Protein 1DC7 (pdb70)

Structure (mmCIF, N/CA/C/O backbone):
data_1DC7
#
_entry.id   1DC7
#
_cell.length_a   1.000
_cell.length_b   1.000
_cell.length_c   1.000
_cell.angle_alpha   90.00
_cell.angle_beta   90.00
_cell.angle_gamma   90.00
#
_symmetry.space_group_name_H-M   'P 1'
#
loop_
_atom_site.group_PDB
_atom_site.id
_atom_site.type_symbol
_atom_site.label_atom_id
_atom_site.label_alt_id
_atom_site.label_comp_id
_atom_site.label_asym_id
_atom_site.label_entity_id
_atom_site.label_seq_id
_atom_site.pdbx_PDB_ins_code
_atom_site.Cartn_x
_atom_site.Cartn_y
_atom_site.Cartn_z
_atom_site.occupancy
_atom_site.B_iso_or_equiv
_atom_site.auth_seq_id
_atom_site.auth_comp_id
_atom_site.auth_asym_id
_atom_site.auth_atom_id
_atom_site.pdbx_PDB_model_num
ATOM 1 N N . MET A 1 1 ? -14.017 -4.335 15.831 1.00 0.00 1 MET A N 1
ATOM 2 C CA . MET A 1 1 ? -13.721 -3.484 14.690 1.00 0.00 1 MET A CA 1
ATOM 3 C C . MET A 1 1 ? -12.382 -2.767 14.873 1.00 0.00 1 MET A C 1
ATOM 4 O O . MET A 1 1 ? -11.833 -2.741 15.973 1.00 0.00 1 MET A O 1
ATOM 18 N N . GLN A 1 2 ? -11.895 -2.203 13.778 1.00 0.00 2 GLN A N 1
ATOM 19 C CA . GLN A 1 2 ? -10.631 -1.487 13.804 1.00 0.00 2 GLN A CA 1
ATOM 20 C C . GLN A 1 2 ? -9.492 -2.435 14.186 1.00 0.00 2 GLN A C 1
ATOM 21 O O . GLN A 1 2 ? -9.503 -3.020 15.268 1.00 0.00 2 GLN A O 1
ATOM 35 N N . ARG A 1 3 ? -8.536 -2.557 13.277 1.00 0.00 3 ARG A N 1
ATOM 36 C CA . ARG A 1 3 ? -7.392 -3.424 13.506 1.00 0.00 3 ARG A CA 1
ATOM 37 C C . ARG A 1 3 ? -6.466 -3.413 12.288 1.00 0.00 3 ARG A C 1
ATOM 38 O O . ARG A 1 3 ? -6.163 -4.463 11.724 1.00 0.00 3 ARG A O 1
ATOM 59 N N . GLY A 1 4 ? -6.042 -2.213 11.918 1.00 0.00 4 GLY A N 1
ATOM 60 C CA . GLY A 1 4 ? -5.156 -2.051 10.778 1.00 0.00 4 GLY A CA 1
ATOM 61 C C . GLY A 1 4 ? -5.870 -1.341 9.626 1.00 0.00 4 GLY A C 1
ATOM 62 O O . GLY A 1 4 ? -7.037 -1.615 9.350 1.00 0.00 4 GLY A O 1
ATOM 66 N N . ILE A 1 5 ? -5.139 -0.441 8.984 1.00 0.00 5 ILE A N 1
ATOM 67 C CA . ILE A 1 5 ? -5.687 0.310 7.868 1.00 0.00 5 ILE A CA 1
ATOM 68 C C . ILE A 1 5 ? -4.776 0.145 6.650 1.00 0.00 5 ILE A C 1
ATOM 69 O O . ILE A 1 5 ? -3.559 0.028 6.792 1.00 0.00 5 ILE A O 1
ATOM 85 N N . VAL A 1 6 ? -5.398 0.142 5.481 1.00 0.00 6 VAL A N 1
ATOM 86 C CA . VAL A 1 6 ? -4.658 -0.007 4.239 1.00 0.00 6 VAL A CA 1
ATOM 87 C C . VAL A 1 6 ? -5.360 0.785 3.134 1.00 0.00 6 VAL A C 1
ATOM 88 O O . VAL A 1 6 ? -6.506 0.498 2.793 1.00 0.00 6 VAL A O 1
ATOM 101 N N . TRP A 1 7 ? -4.643 1.766 2.606 1.00 0.00 7 TRP A N 1
ATOM 102 C CA . TRP A 1 7 ? -5.183 2.601 1.547 1.00 0.00 7 TRP A CA 1
ATOM 103 C C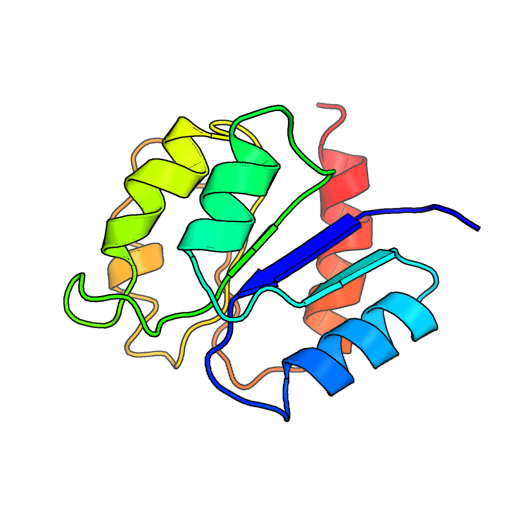 . TRP A 1 7 ? -4.760 1.997 0.206 1.00 0.00 7 TRP A C 1
ATOM 104 O O . TRP A 1 7 ? -3.572 1.948 -0.110 1.00 0.00 7 TRP A O 1
ATOM 125 N N . VAL A 1 8 ? -5.756 1.550 -0.545 1.00 0.00 8 VAL A N 1
ATOM 126 C CA . VAL A 1 8 ? -5.502 0.951 -1.844 1.00 0.00 8 VAL A CA 1
ATOM 127 C C . VAL A 1 8 ? -5.451 2.050 -2.907 1.00 0.00 8 VAL A C 1
ATOM 128 O O . VAL A 1 8 ? -6.242 2.991 -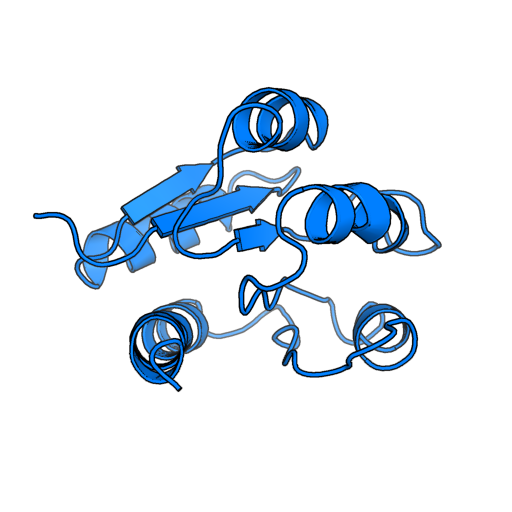2.870 1.00 0.00 8 VAL A O 1
ATOM 141 N N . VAL A 1 9 ? -4.513 1.894 -3.830 1.00 0.00 9 VAL A N 1
ATOM 142 C CA . VAL A 1 9 ? -4.349 2.861 -4.901 1.00 0.00 9 VAL A CA 1
ATOM 143 C C . VAL A 1 9 ? -4.150 2.121 -6.225 1.00 0.00 9 VAL A C 1
ATOM 144 O O . VAL A 1 9 ? -3.030 2.022 -6.724 1.00 0.00 9 VAL A O 1
ATOM 157 N N . ASP A 1 10 ? -5.255 1.619 -6.757 1.00 0.00 10 ASP A N 1
ATOM 158 C CA . ASP A 1 10 ? -5.217 0.891 -8.014 1.00 0.00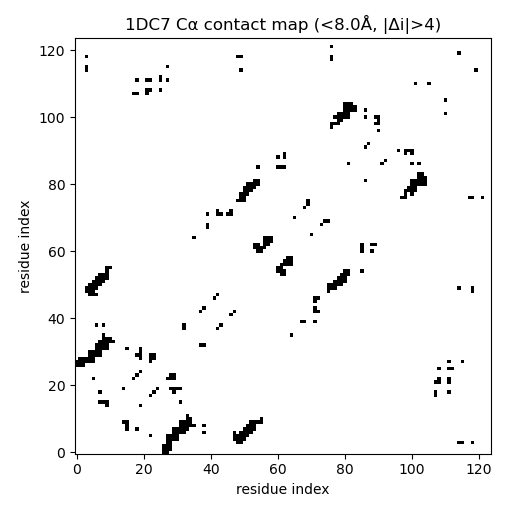 10 ASP A CA 1
ATOM 159 C C . ASP A 1 10 ? -6.213 1.517 -8.992 1.00 0.00 10 ASP A C 1
ATOM 160 O O . ASP A 1 10 ? -7.256 2.023 -8.582 1.00 0.00 10 ASP A O 1
ATOM 169 N N . ASP A 1 11 ? -5.856 1.461 -10.267 1.00 0.00 11 ASP A N 1
ATOM 170 C CA . ASP A 1 11 ? -6.705 2.017 -11.307 1.00 0.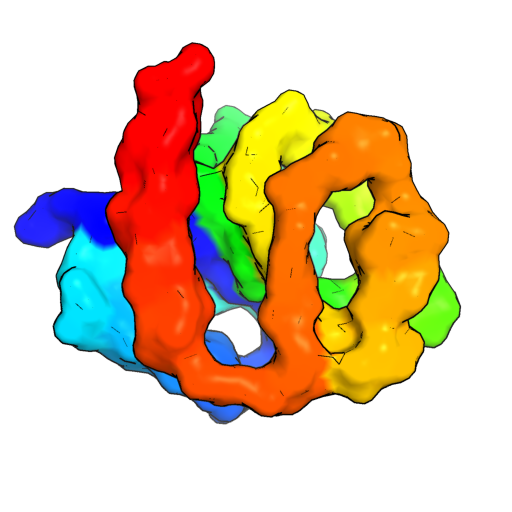00 11 ASP A CA 1
ATOM 171 C C . ASP A 1 11 ? -7.597 0.911 -11.875 1.00 0.00 11 ASP A C 1
ATOM 172 O O . ASP A 1 11 ? -8.066 1.008 -13.008 1.00 0.00 11 ASP A O 1
ATOM 181 N N . ASP A 1 12 ? -7.804 -0.114 -11.062 1.00 0.00 12 ASP A N 1
ATOM 182 C CA . ASP A 1 12 ? -8.632 -1.237 -11.470 1.00 0.00 12 ASP A CA 1
ATOM 183 C C . ASP A 1 12 ? -9.746 -1.444 -10.442 1.00 0.00 12 ASP A C 1
ATOM 184 O O . ASP A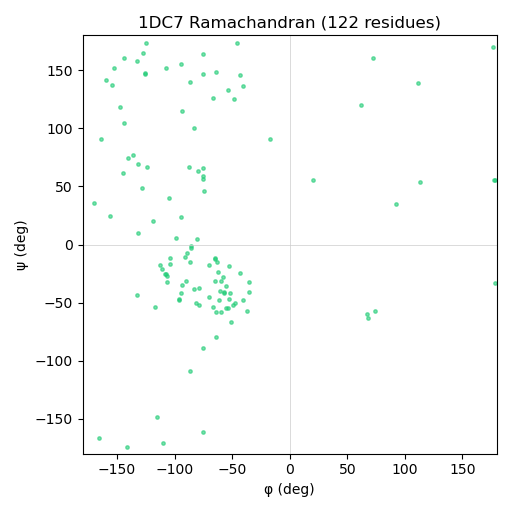 1 12 ? -9.766 -0.786 -9.403 1.00 0.00 12 ASP A O 1
ATOM 193 N N . SER A 1 13 ? -10.646 -2.360 -10.768 1.00 0.00 13 SER A N 1
ATOM 194 C CA . SER A 1 13 ? -11.760 -2.662 -9.886 1.00 0.00 13 SER A CA 1
ATOM 195 C C . SER A 1 13 ? -11.832 -4.168 -9.630 1.00 0.00 13 SER A C 1
ATOM 196 O O . SER A 1 13 ? -12.898 -4.772 -9.751 1.00 0.00 13 SER A O 1
ATOM 204 N N . SER A 1 14 ? -10.685 -4.733 -9.282 1.00 0.00 14 SER A N 1
ATOM 205 C CA . SER A 1 14 ? -10.605 -6.158 -9.009 1.00 0.00 14 SER A CA 1
ATOM 206 C C . SER A 1 14 ? -9.837 -6.398 -7.708 1.00 0.00 14 SER A C 1
ATOM 207 O O . SER A 1 14 ? -10.245 -7.216 -6.884 1.00 0.00 14 SER A O 1
ATOM 215 N N . ILE A 1 15 ? -8.739 -5.671 -7.563 1.00 0.00 15 ILE A N 1
ATOM 216 C CA . ILE A 1 15 ? -7.910 -5.795 -6.376 1.00 0.00 15 ILE A CA 1
ATOM 217 C C . ILE A 1 15 ? -8.497 -4.932 -5.257 1.00 0.00 15 ILE A C 1
ATOM 218 O O . ILE A 1 15 ? -8.482 -5.326 -4.092 1.00 0.00 15 ILE A O 1
ATOM 234 N N . ARG A 1 16 ? -9.000 -3.771 -5.650 1.00 0.00 16 ARG A N 1
ATOM 235 C CA . ARG A 1 16 ? -9.590 -2.849 -4.695 1.00 0.00 16 ARG A CA 1
ATOM 236 C C . ARG A 1 16 ? -10.698 -3.545 -3.901 1.00 0.00 16 ARG A C 1
ATOM 237 O O . ARG A 1 16 ? -10.875 -3.279 -2.713 1.00 0.00 16 ARG A O 1
ATOM 258 N N . TRP A 1 17 ? -11.413 -4.422 -4.589 1.00 0.00 17 TRP A N 1
ATOM 259 C CA . TRP A 1 17 ? -12.499 -5.158 -3.963 1.00 0.00 17 TRP A CA 1
ATOM 260 C C . TRP A 1 17 ? -11.888 -6.304 -3.153 1.00 0.00 17 TRP A C 1
ATOM 261 O O . TRP A 1 17 ? -12.192 -6.465 -1.972 1.00 0.00 17 TRP A O 1
ATOM 282 N N . VAL A 1 18 ? -11.039 -7.070 -3.821 1.00 0.00 18 VAL A N 1
ATOM 283 C CA . VAL A 1 18 ? -10.383 -8.196 -3.179 1.00 0.00 18 VAL A CA 1
ATOM 284 C C . VAL A 1 18 ? -9.691 -7.717 -1.901 1.00 0.00 18 VAL A C 1
ATOM 285 O O . VAL A 1 18 ? -9.932 -8.255 -0.822 1.00 0.00 18 VAL A O 1
ATOM 298 N N . LEU A 1 19 ? -8.845 -6.711 -2.066 1.00 0.00 19 LEU A N 1
ATOM 299 C CA . LEU A 1 19 ? -8.117 -6.153 -0.939 1.00 0.00 19 LEU A CA 1
ATOM 300 C C . LEU A 1 19 ? -9.110 -5.725 0.143 1.00 0.00 19 LEU A C 1
ATOM 301 O O . LEU A 1 19 ? -8.999 -6.146 1.293 1.00 0.00 19 LEU A O 1
ATOM 317 N N . GLU A 1 20 ? -10.058 -4.894 -0.264 1.00 0.00 20 GLU A N 1
ATOM 318 C CA . GLU A 1 20 ? -11.070 -4.405 0.657 1.00 0.00 20 GLU A CA 1
ATOM 319 C C . GLU A 1 20 ? -11.822 -5.577 1.290 1.00 0.00 20 GLU A C 1
ATOM 320 O O . GLU A 1 20 ? -12.114 -5.559 2.485 1.00 0.00 20 GLU A O 1
ATOM 332 N N . ARG A 1 21 ? -12.115 -6.568 0.461 1.00 0.00 21 ARG A N 1
ATOM 333 C CA . ARG A 1 21 ? -12.828 -7.746 0.926 1.00 0.00 21 ARG A CA 1
ATOM 334 C C . ARG A 1 21 ? -11.964 -8.535 1.912 1.00 0.00 21 ARG A C 1
ATOM 335 O O . ARG A 1 21 ? -12.397 -8.828 3.025 1.00 0.00 21 ARG A O 1
ATOM 356 N N . ALA A 1 22 ? -10.758 -8.855 1.468 1.00 0.00 22 ALA A N 1
ATOM 357 C CA . ALA A 1 22 ? -9.829 -9.604 2.298 1.00 0.00 22 ALA A CA 1
ATOM 358 C C . ALA A 1 22 ? -9.509 -8.794 3.556 1.00 0.00 22 ALA A C 1
ATOM 359 O O . ALA A 1 22 ? -9.552 -9.321 4.666 1.00 0.00 22 ALA A O 1
ATOM 366 N N . LEU A 1 23 ? -9.194 -7.525 3.340 1.00 0.00 23 LEU A N 1
ATOM 367 C CA . LEU A 1 23 ? -8.866 -6.637 4.442 1.00 0.00 23 LEU A CA 1
ATOM 368 C C . LEU A 1 23 ? -10.062 -6.548 5.392 1.00 0.00 23 LEU A C 1
ATOM 369 O O . LEU A 1 23 ? -9.892 -6.527 6.610 1.00 0.00 23 LEU A O 1
ATOM 385 N N . ALA A 1 24 ? -11.246 -6.498 4.799 1.00 0.00 24 ALA A N 1
ATOM 386 C CA . ALA A 1 24 ? -12.470 -6.412 5.578 1.00 0.00 24 ALA A CA 1
ATOM 387 C C . ALA A 1 24 ? -12.921 -7.821 5.968 1.00 0.00 24 ALA A C 1
ATOM 388 O O . ALA A 1 24 ? -13.929 -7.986 6.654 1.00 0.00 24 ALA A O 1
ATOM 395 N N . GLY A 1 25 ? -12.153 -8.801 5.514 1.00 0.00 25 GLY A N 1
ATOM 396 C CA . GLY A 1 25 ? -12.462 -10.190 5.807 1.00 0.00 25 GLY A CA 1
ATOM 397 C C . GLY A 1 25 ? -11.480 -10.766 6.830 1.00 0.00 25 GLY A C 1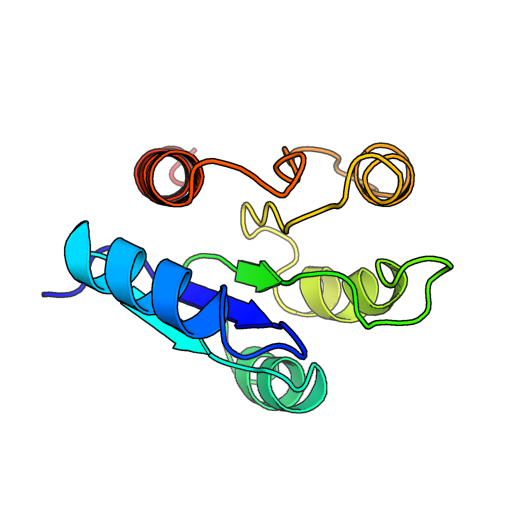
ATOM 398 O O . GLY A 1 25 ? -11.808 -11.710 7.547 1.00 0.00 25 GLY A O 1
ATOM 402 N N . ALA A 1 26 ? -10.296 -10.173 6.864 1.00 0.00 26 ALA A N 1
ATOM 403 C CA . ALA A 1 26 ? -9.264 -10.615 7.787 1.00 0.00 26 ALA A CA 1
ATOM 404 C C . ALA A 1 26 ? -9.410 -9.859 9.109 1.00 0.00 26 ALA A C 1
ATOM 405 O O . ALA A 1 26 ? -8.728 -10.170 10.084 1.00 0.00 26 ALA A O 1
ATOM 412 N N . GLY A 1 27 ? -10.303 -8.880 9.098 1.00 0.00 27 GLY A N 1
ATOM 413 C CA . GLY A 1 27 ? -10.548 -8.078 10.285 1.00 0.00 27 GLY A CA 1
ATOM 414 C C . GLY A 1 27 ? -9.662 -6.830 10.294 1.00 0.00 27 GLY A C 1
ATOM 415 O O . GLY A 1 27 ? -9.214 -6.391 11.352 1.00 0.00 27 GLY A O 1
ATOM 419 N N . LEU A 1 28 ? -9.436 -6.295 9.104 1.00 0.00 28 LEU A N 1
ATOM 420 C CA . LEU A 1 28 ? -8.612 -5.106 8.962 1.00 0.00 28 LEU A CA 1
ATOM 421 C C . LEU A 1 28 ? -9.378 -4.053 8.158 1.00 0.00 28 LEU A C 1
ATOM 422 O O . LEU A 1 28 ? -10.376 -4.366 7.510 1.00 0.00 28 LEU A O 1
ATOM 438 N N . THR A 1 29 ? -8.881 -2.827 8.225 1.00 0.00 29 THR A N 1
ATOM 439 C CA . THR A 1 29 ? -9.505 -1.726 7.512 1.00 0.00 29 THR A CA 1
ATOM 440 C C . THR A 1 29 ? -8.837 -1.526 6.150 1.00 0.00 29 THR A C 1
ATOM 441 O O . THR A 1 29 ? -7.677 -1.891 5.964 1.00 0.00 29 THR A O 1
ATOM 452 N N . CYS A 1 30 ? -9.597 -0.946 5.233 1.00 0.00 30 CYS A N 1
ATOM 453 C CA . CYS A 1 30 ? -9.093 -0.693 3.894 1.00 0.00 30 CYS A CA 1
ATOM 454 C C . CYS A 1 30 ? -9.835 0.518 3.322 1.00 0.00 30 CYS A C 1
ATOM 455 O O . CYS A 1 30 ? -10.981 0.777 3.687 1.00 0.00 30 CYS A O 1
ATOM 463 N N . THR A 1 31 ? -9.151 1.226 2.436 1.00 0.00 31 THR A N 1
ATOM 464 C CA . THR A 1 31 ? -9.730 2.403 1.811 1.00 0.00 31 THR A CA 1
ATOM 465 C C . THR A 1 31 ? -9.275 2.512 0.354 1.00 0.00 31 THR A C 1
ATOM 466 O O . THR A 1 31 ? -8.133 2.880 0.083 1.00 0.00 31 THR A O 1
ATOM 477 N N . THR A 1 32 ? -10.191 2.184 -0.545 1.00 0.00 32 THR A N 1
ATOM 478 C CA . THR A 1 32 ? -9.898 2.240 -1.967 1.00 0.00 32 THR A CA 1
ATOM 479 C C . THR A 1 32 ? -9.676 3.688 -2.409 1.00 0.00 32 THR A C 1
ATOM 480 O O . THR A 1 32 ? -10.519 4.551 -2.167 1.00 0.00 32 THR A O 1
ATOM 491 N N . PHE A 1 33 ? -8.537 3.910 -3.048 1.00 0.00 33 PHE A N 1
ATOM 492 C CA . PHE A 1 33 ? -8.194 5.239 -3.526 1.00 0.00 33 PHE A CA 1
ATOM 493 C C . PHE A 1 33 ? -7.515 5.171 -4.896 1.00 0.00 33 PHE A C 1
ATOM 494 O O . PHE A 1 33 ? -6.304 5.360 -5.003 1.00 0.00 33 PHE A O 1
ATOM 511 N N . GLU A 1 34 ? -8.325 4.899 -5.909 1.00 0.00 34 GLU A N 1
ATOM 512 C CA . GLU A 1 34 ? -7.817 4.804 -7.267 1.00 0.00 34 GLU A CA 1
ATOM 513 C C . GLU A 1 34 ? -7.512 6.198 -7.819 1.00 0.00 34 GLU A C 1
ATOM 514 O O . GLU A 1 34 ? -7.879 6.516 -8.949 1.00 0.00 34 GLU A O 1
ATOM 526 N N . ASN A 1 35 ? -6.842 6.991 -6.996 1.00 0.00 35 ASN A N 1
ATOM 527 C CA . ASN A 1 35 ? -6.482 8.343 -7.388 1.00 0.00 35 ASN A CA 1
ATOM 528 C C . ASN A 1 35 ? -5.401 8.873 -6.443 1.00 0.00 35 ASN A C 1
ATOM 529 O O . ASN A 1 35 ? -5.710 9.467 -5.412 1.00 0.00 35 ASN A O 1
ATOM 540 N N . GLY A 1 36 ? -4.156 8.638 -6.830 1.00 0.00 36 GLY A N 1
ATOM 541 C CA . GLY A 1 36 ? -3.027 9.084 -6.031 1.00 0.00 36 GLY A CA 1
ATOM 542 C C . GLY A 1 36 ? -3.325 10.427 -5.363 1.00 0.00 36 GLY A C 1
ATOM 543 O O . GLY A 1 36 ? -2.843 10.699 -4.264 1.00 0.00 36 GLY A O 1
ATOM 547 N N . ASN A 1 37 ? -4.118 11.233 -6.054 1.00 0.00 37 ASN A N 1
ATOM 548 C CA . ASN A 1 37 ? -4.486 12.542 -5.542 1.00 0.00 37 ASN A CA 1
ATOM 549 C C . ASN A 1 37 ? -5.219 12.375 -4.209 1.00 0.00 37 ASN A C 1
ATOM 550 O O . ASN A 1 37 ? -4.789 12.911 -3.189 1.00 0.00 37 ASN A O 1
ATOM 561 N N . GLU A 1 38 ? -6.312 11.629 -4.260 1.00 0.00 38 GLU A N 1
ATOM 562 C CA . GLU A 1 38 ? -7.109 11.385 -3.070 1.00 0.00 38 GLU A CA 1
ATOM 563 C C . GLU A 1 38 ? -6.214 10.923 -1.918 1.00 0.00 38 GLU A C 1
ATOM 564 O O . GLU A 1 38 ? -6.258 11.489 -0.827 1.00 0.00 38 GLU A O 1
ATOM 576 N N . VAL A 1 39 ? -5.422 9.898 -2.201 1.00 0.00 39 VAL A N 1
ATOM 577 C CA . VAL A 1 39 ? -4.518 9.353 -1.202 1.00 0.00 39 VAL A CA 1
ATOM 578 C C . VAL A 1 39 ? -3.465 10.404 -0.847 1.00 0.00 39 VAL A C 1
ATOM 579 O O . VAL A 1 39 ? -2.724 10.243 0.122 1.00 0.00 39 VAL A O 1
ATOM 592 N N . LEU A 1 40 ? -3.431 11.457 -1.650 1.00 0.00 40 LEU A N 1
ATOM 593 C CA . LEU A 1 40 ? -2.480 12.534 -1.432 1.00 0.00 40 LEU A CA 1
ATOM 594 C C . LEU A 1 40 ? -3.144 13.634 -0.600 1.00 0.00 40 LEU A C 1
ATOM 595 O O . LEU A 1 40 ? -2.524 14.194 0.303 1.00 0.00 40 LEU A O 1
ATOM 611 N N . ALA A 1 41 ? -4.396 13.911 -0.935 1.00 0.00 41 ALA A N 1
ATOM 612 C CA . ALA A 1 41 ? -5.150 14.933 -0.231 1.00 0.00 41 ALA A CA 1
ATOM 613 C C . ALA A 1 41 ? -5.791 14.321 1.016 1.00 0.00 41 ALA A C 1
ATOM 614 O O . ALA A 1 41 ? -6.440 15.020 1.792 1.00 0.00 41 ALA A O 1
ATOM 621 N N . ALA A 1 42 ? -5.585 13.021 1.170 1.00 0.00 42 ALA A N 1
ATOM 622 C CA . ALA A 1 42 ? -6.134 12.306 2.310 1.00 0.00 42 ALA A CA 1
ATOM 623 C C . ALA A 1 42 ? -5.007 11.975 3.290 1.00 0.00 42 ALA A C 1
ATOM 624 O O . ALA A 1 42 ? -5.223 11.941 4.501 1.00 0.00 42 ALA A O 1
ATOM 631 N N . LEU A 1 43 ? -3.829 11.741 2.731 1.00 0.00 43 LEU A N 1
ATOM 632 C CA . LEU A 1 43 ? -2.668 11.414 3.541 1.00 0.00 43 LEU A CA 1
ATOM 633 C C . LEU A 1 43 ? -1.816 12.670 3.733 1.00 0.00 43 LEU A C 1
ATOM 634 O O . LEU A 1 43 ? -0.724 12.604 4.296 1.00 0.00 43 LEU A O 1
ATOM 650 N N . ALA A 1 44 ? -2.347 13.785 3.254 1.00 0.00 44 ALA A N 1
ATOM 651 C CA . ALA A 1 44 ? -1.648 15.055 3.366 1.00 0.00 44 ALA A CA 1
ATOM 652 C C . ALA A 1 44 ? -2.064 15.748 4.665 1.00 0.00 44 ALA A C 1
ATOM 653 O O . ALA A 1 44 ? -1.460 16.743 5.063 1.00 0.00 44 ALA A O 1
ATOM 660 N N . SER A 1 45 ? -3.092 15.194 5.291 1.00 0.00 45 SER A N 1
ATOM 661 C CA . SER A 1 45 ? -3.596 15.746 6.537 1.00 0.00 45 SER A CA 1
ATOM 662 C C . SER A 1 45 ? -3.329 14.772 7.687 1.00 0.00 45 SER A C 1
ATOM 663 O O . SER A 1 45 ? -3.369 15.159 8.854 1.00 0.00 45 SER A O 1
ATOM 671 N N . LYS A 1 46 ? -3.064 13.528 7.317 1.00 0.00 46 LYS A N 1
ATOM 672 C CA . LYS A 1 46 ? -2.791 12.496 8.302 1.00 0.00 46 LYS A CA 1
ATOM 673 C C . LYS A 1 46 ? -2.173 11.283 7.606 1.00 0.00 46 LYS A C 1
ATOM 674 O O . LYS A 1 46 ? -1.748 11.372 6.455 1.00 0.00 46 LYS A O 1
ATOM 693 N N . THR A 1 47 ? -2.141 10.176 8.333 1.00 0.00 47 THR A N 1
ATOM 694 C CA . THR A 1 47 ? -1.581 8.945 7.799 1.00 0.00 47 THR A CA 1
ATOM 695 C C . THR A 1 47 ? -2.197 7.732 8.499 1.00 0.00 47 THR A C 1
ATOM 696 O O . THR A 1 47 ? -2.356 7.729 9.719 1.00 0.00 47 THR A O 1
ATOM 707 N N . PRO A 1 48 ? -2.534 6.704 7.675 1.00 0.00 48 PRO A N 1
ATOM 708 C CA . PRO A 1 48 ? -3.129 5.487 8.202 1.00 0.00 48 PRO A CA 1
ATOM 709 C C . PRO A 1 48 ? -2.079 4.624 8.906 1.00 0.00 48 PRO A C 1
ATOM 710 O O . PRO A 1 48 ? -1.011 5.114 9.270 1.00 0.00 48 PRO A O 1
ATOM 721 N N . ASP A 1 49 ? -2.420 3.355 9.076 1.00 0.00 49 ASP A N 1
ATOM 722 C CA . ASP A 1 49 ? -1.521 2.420 9.730 1.00 0.00 49 ASP A CA 1
ATOM 723 C C . ASP A 1 49 ? -0.568 1.825 8.691 1.00 0.00 49 ASP A C 1
ATOM 724 O O . ASP A 1 49 ? 0.444 1.222 9.046 1.00 0.00 49 ASP A O 1
ATOM 733 N N . VAL A 1 50 ? -0.924 2.016 7.430 1.00 0.00 50 VAL A N 1
ATOM 734 C CA . VAL A 1 50 ? -0.113 1.506 6.337 1.00 0.00 50 VAL A CA 1
ATOM 735 C C . VAL A 1 50 ? -0.807 1.810 5.008 1.00 0.00 50 VAL A C 1
ATOM 736 O O . VAL A 1 50 ? -1.963 2.229 4.988 1.00 0.00 50 VAL A O 1
ATOM 749 N N . LEU A 1 51 ? -0.071 1.588 3.929 1.00 0.00 51 LEU A N 1
ATOM 750 C CA . LEU A 1 51 ? -0.600 1.833 2.598 1.00 0.00 51 LEU A CA 1
ATOM 751 C C . LEU A 1 51 ? -0.292 0.632 1.702 1.00 0.00 51 LEU A C 1
ATOM 752 O O . LEU A 1 51 ? 0.624 -0.138 1.984 1.00 0.00 51 LEU A O 1
ATOM 768 N N . LEU A 1 52 ? -1.076 0.510 0.641 1.00 0.00 52 LEU A N 1
ATOM 769 C CA . LEU A 1 52 ? -0.898 -0.585 -0.299 1.00 0.00 52 LEU A CA 1
ATOM 770 C C . LEU A 1 52 ? -1.203 -0.091 -1.714 1.00 0.00 52 LEU A C 1
ATOM 771 O O . LEU A 1 52 ? -2.120 -0.589 -2.365 1.00 0.00 52 LEU A O 1
ATOM 787 N N . SER A 1 53 ? -0.417 0.883 -2.149 1.00 0.00 53 SER A N 1
ATOM 788 C CA . SER A 1 53 ? -0.591 1.450 -3.476 1.00 0.00 53 SER A CA 1
ATOM 789 C C . SER A 1 53 ? -0.055 0.482 -4.533 1.00 0.00 53 SER A C 1
ATOM 790 O O . SER A 1 53 ? 0.686 -0.445 -4.211 1.00 0.00 53 SER A O 1
ATOM 798 N N . ASP A 1 54 ? -0.452 0.732 -5.772 1.00 0.00 54 ASP A N 1
ATOM 799 C CA . ASP A 1 54 ? -0.020 -0.106 -6.878 1.00 0.00 54 ASP A CA 1
ATOM 800 C C . ASP A 1 54 ? 0.845 0.721 -7.831 1.00 0.00 54 ASP A C 1
ATOM 801 O O . ASP A 1 54 ? 1.541 1.640 -7.403 1.00 0.00 54 ASP A O 1
ATOM 810 N N . ILE A 1 55 ? 0.773 0.364 -9.105 1.00 0.00 55 ILE A N 1
ATOM 811 C CA . ILE A 1 55 ? 1.542 1.062 -10.122 1.00 0.00 55 ILE A CA 1
ATOM 812 C C . ILE A 1 55 ? 0.746 2.272 -10.615 1.00 0.00 55 ILE A C 1
ATOM 813 O O . ILE A 1 55 ? 0.594 3.256 -9.892 1.00 0.00 55 ILE A O 1
ATOM 829 N N . ARG A 1 56 ? 0.260 2.161 -11.843 1.00 0.00 56 ARG A N 1
ATOM 830 C CA . ARG A 1 56 ? -0.515 3.235 -12.441 1.00 0.00 56 ARG A CA 1
ATOM 831 C C . ARG A 1 56 ? 0.372 4.456 -12.690 1.00 0.00 56 ARG A C 1
ATOM 832 O O . ARG A 1 56 ? 0.523 4.895 -13.829 1.00 0.00 56 ARG A O 1
ATOM 853 N N . MET A 1 57 ? 0.937 4.969 -11.607 1.00 0.00 57 MET A N 1
ATOM 854 C CA . MET A 1 57 ? 1.805 6.130 -11.694 1.00 0.00 57 MET A CA 1
ATOM 855 C C . MET A 1 57 ? 2.800 5.985 -12.847 1.00 0.00 57 MET A C 1
ATOM 856 O O . MET A 1 57 ? 2.872 4.934 -13.481 1.00 0.00 57 MET A O 1
ATOM 870 N N . PRO A 1 58 ? 3.563 7.085 -13.089 1.00 0.00 58 PRO A N 1
ATOM 871 C CA . PRO A 1 58 ? 4.551 7.090 -14.155 1.00 0.00 58 PRO A CA 1
ATOM 872 C C . PRO A 1 58 ? 5.786 6.278 -13.762 1.00 0.00 58 PRO A C 1
ATOM 873 O O . PRO A 1 58 ? 5.855 5.079 -14.026 1.00 0.00 58 PRO A O 1
ATOM 884 N N . GLY A 1 59 ? 6.732 6.964 -13.136 1.00 0.00 59 GLY A N 1
ATOM 885 C CA . GLY A 1 59 ? 7.961 6.321 -12.704 1.00 0.00 59 GLY A CA 1
ATOM 886 C C . GLY A 1 59 ? 8.201 5.022 -13.476 1.00 0.00 59 GLY A C 1
ATOM 887 O O . GLY A 1 59 ? 8.367 3.961 -12.877 1.00 0.00 59 GLY A O 1
ATOM 891 N N . MET A 1 60 ? 8.212 5.149 -14.795 1.00 0.00 60 MET A N 1
ATOM 892 C CA . MET A 1 60 ? 8.430 3.999 -15.656 1.00 0.00 60 MET A CA 1
ATOM 893 C C . MET A 1 60 ? 7.248 3.030 -15.585 1.00 0.00 60 MET A C 1
ATOM 894 O O . MET A 1 60 ? 6.566 2.803 -16.583 1.00 0.00 60 MET A O 1
ATOM 908 N N . ASP A 1 61 ? 7.041 2.484 -14.395 1.00 0.00 61 ASP A N 1
ATOM 909 C CA . ASP A 1 61 ? 5.953 1.545 -14.181 1.00 0.00 61 ASP A CA 1
ATOM 910 C C . ASP A 1 61 ? 4.896 2.191 -13.283 1.00 0.00 61 ASP A C 1
ATOM 911 O O . ASP A 1 61 ? 3.743 1.763 -13.268 1.00 0.00 61 ASP A O 1
ATOM 920 N N . GLY A 1 62 ? 5.328 3.212 -12.556 1.00 0.00 62 GLY A N 1
ATOM 921 C CA . GLY A 1 62 ? 4.433 3.921 -11.657 1.00 0.00 62 GLY A CA 1
ATOM 922 C C . GLY A 1 62 ? 4.836 3.703 -10.197 1.00 0.00 62 GLY A C 1
ATOM 923 O O . GLY A 1 62 ? 4.016 3.290 -9.379 1.00 0.00 62 GLY A O 1
ATOM 927 N N . LEU A 1 63 ? 6.098 3.990 -9.916 1.00 0.00 63 LEU A N 1
ATOM 928 C CA . LEU A 1 63 ? 6.620 3.830 -8.569 1.00 0.00 63 LEU A CA 1
ATOM 929 C C . LEU A 1 63 ? 7.378 5.097 -8.167 1.00 0.00 63 LEU A C 1
ATOM 930 O O . LEU A 1 63 ? 8.064 5.117 -7.146 1.00 0.00 63 LEU A O 1
ATOM 946 N N . ALA A 1 64 ? 7.230 6.124 -8.991 1.00 0.00 64 ALA A N 1
ATOM 947 C CA . ALA A 1 64 ? 7.893 7.391 -8.734 1.00 0.00 64 ALA A CA 1
ATOM 948 C C . ALA A 1 64 ? 7.075 8.193 -7.720 1.00 0.00 64 ALA A C 1
ATOM 949 O O . ALA A 1 64 ? 7.615 8.681 -6.728 1.00 0.00 64 ALA A O 1
ATOM 956 N N . LEU A 1 65 ? 5.785 8.304 -8.002 1.00 0.00 65 LEU A N 1
ATOM 957 C CA . LEU A 1 65 ? 4.887 9.038 -7.127 1.00 0.00 65 LEU A CA 1
ATOM 958 C C . LEU A 1 65 ? 5.201 8.687 -5.671 1.00 0.00 65 LEU A C 1
ATOM 959 O O . LEU A 1 65 ? 4.912 9.466 -4.765 1.00 0.00 65 LEU A O 1
ATOM 975 N N . LEU A 1 66 ? 5.789 7.513 -5.493 1.00 0.00 66 LEU A N 1
ATOM 976 C CA . LEU A 1 66 ? 6.146 7.049 -4.163 1.00 0.00 66 LEU A CA 1
ATOM 977 C C . LEU A 1 66 ? 6.581 8.243 -3.310 1.00 0.00 66 LEU A C 1
ATOM 978 O O . LEU A 1 66 ? 6.233 8.330 -2.134 1.00 0.00 66 LEU A O 1
ATOM 994 N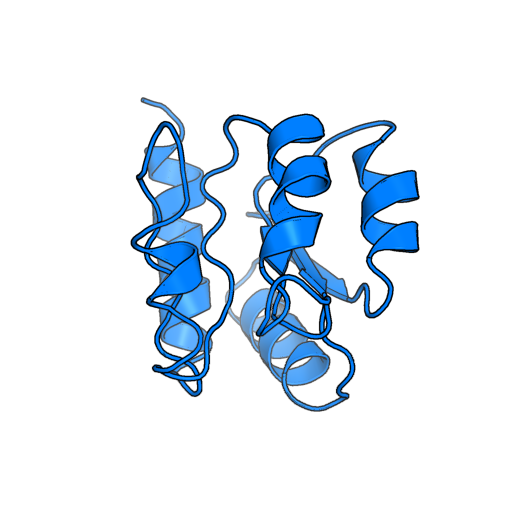 N . LYS A 1 67 ? 7.335 9.133 -3.938 1.00 0.00 67 LYS A N 1
ATOM 995 C CA . LYS A 1 67 ? 7.821 10.318 -3.251 1.00 0.00 67 LYS A CA 1
ATOM 996 C C . LYS A 1 67 ? 6.744 10.823 -2.289 1.00 0.00 67 LYS A C 1
ATOM 997 O O . LYS A 1 67 ? 6.986 10.944 -1.089 1.00 0.00 67 LYS A O 1
ATOM 1016 N N . GLN A 1 68 ? 5.578 11.103 -2.851 1.00 0.00 68 GLN A N 1
ATOM 1017 C CA . GLN A 1 68 ? 4.463 11.592 -2.058 1.00 0.00 68 GLN A CA 1
ATOM 1018 C C . GLN A 1 68 ? 4.196 10.652 -0.881 1.00 0.00 68 GLN A C 1
ATOM 1019 O O . GLN A 1 68 ? 4.031 11.101 0.252 1.00 0.00 68 GLN A O 1
ATOM 1033 N N . ILE A 1 69 ? 4.162 9.364 -1.190 1.00 0.00 69 ILE A N 1
ATOM 1034 C CA . ILE A 1 69 ? 3.918 8.356 -0.172 1.00 0.00 69 ILE A CA 1
ATOM 1035 C C . ILE A 1 69 ? 4.868 8.586 1.005 1.00 0.00 69 ILE A C 1
ATOM 1036 O O . ILE A 1 69 ? 4.431 8.938 2.100 1.00 0.00 69 ILE A O 1
ATOM 1052 N N . LYS A 1 70 ? 6.149 8.379 0.740 1.00 0.00 70 LYS A N 1
ATOM 1053 C CA . LYS A 1 70 ? 7.164 8.559 1.764 1.00 0.00 70 LYS A CA 1
ATOM 1054 C C . LYS A 1 70 ? 7.088 9.988 2.305 1.00 0.00 70 LYS A C 1
ATOM 1055 O O . LYS A 1 70 ? 7.204 10.207 3.510 1.00 0.00 70 LYS A O 1
ATOM 1074 N N . GLN A 1 71 ? 6.894 10.925 1.388 1.00 0.00 71 GLN A N 1
ATOM 1075 C CA . GLN A 1 71 ? 6.801 12.327 1.757 1.00 0.00 71 GLN A CA 1
ATOM 1076 C C . GLN A 1 71 ? 5.600 12.555 2.676 1.00 0.00 71 GLN A C 1
ATOM 1077 O O . GLN A 1 71 ? 5.571 13.520 3.439 1.00 0.00 71 GLN A O 1
ATOM 1091 N N . ARG A 1 72 ? 4.637 11.651 2.574 1.00 0.00 72 ARG A N 1
ATOM 1092 C CA . ARG A 1 72 ? 3.436 11.741 3.387 1.00 0.00 72 ARG A CA 1
ATOM 1093 C C . ARG A 1 72 ? 3.568 10.858 4.629 1.00 0.00 72 ARG A C 1
ATOM 1094 O O . ARG A 1 72 ? 3.271 11.295 5.740 1.00 0.00 72 ARG A O 1
ATOM 1115 N N . HIS A 1 73 ? 4.013 9.631 4.400 1.00 0.00 73 HIS A N 1
ATOM 1116 C CA . HIS A 1 73 ? 4.187 8.683 5.487 1.00 0.00 73 HIS A CA 1
ATOM 1117 C C . HIS A 1 73 ? 5.565 8.027 5.379 1.00 0.00 73 HIS A C 1
ATOM 1118 O O . HIS A 1 73 ? 5.668 6.837 5.084 1.00 0.00 73 HIS A O 1
ATOM 1132 N N . PRO A 1 74 ? 6.616 8.852 5.629 1.00 0.00 74 PRO A N 1
ATOM 1133 C CA . PRO A 1 74 ? 7.984 8.364 5.563 1.00 0.00 74 PRO A CA 1
ATOM 1134 C C . PRO A 1 74 ? 8.320 7.508 6.785 1.00 0.00 74 PRO A C 1
ATOM 1135 O O . PRO A 1 74 ? 9.167 7.882 7.595 1.00 0.00 74 PRO A O 1
ATOM 1146 N N . MET A 1 75 ? 7.639 6.375 6.880 1.00 0.00 75 MET A N 1
ATOM 1147 C CA . MET A 1 75 ? 7.855 5.463 7.990 1.00 0.00 75 MET A CA 1
ATOM 1148 C C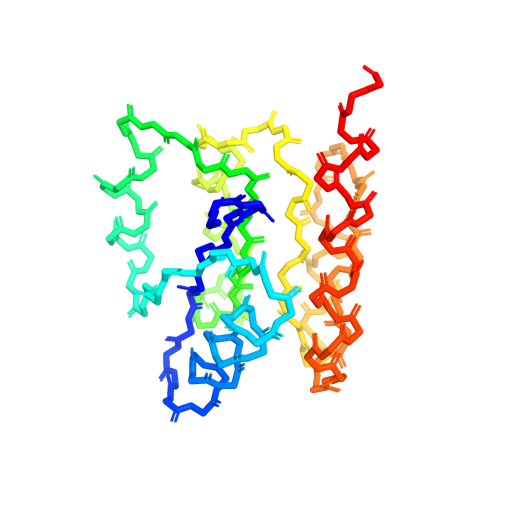 . MET A 1 75 ? 6.927 4.250 7.891 1.00 0.00 75 MET A C 1
ATOM 1149 O O . MET A 1 75 ? 7.296 3.148 8.294 1.00 0.00 75 MET A O 1
ATOM 1163 N N . LEU A 1 76 ? 5.741 4.495 7.354 1.00 0.00 76 LEU A N 1
ATOM 1164 C CA . LEU A 1 76 ? 4.758 3.436 7.197 1.00 0.00 76 LEU A CA 1
ATOM 1165 C C . LEU A 1 76 ? 5.392 2.264 6.446 1.00 0.00 76 LEU A C 1
ATOM 1166 O O . LEU A 1 76 ? 6.049 2.459 5.424 1.00 0.00 76 LEU A O 1
ATOM 1182 N N . PRO A 1 77 ? 5.168 1.040 6.996 1.00 0.00 77 PRO A N 1
ATOM 1183 C CA . PRO A 1 77 ? 5.710 -0.164 6.389 1.00 0.00 77 PRO A CA 1
ATOM 1184 C C . PRO A 1 77 ? 4.925 -0.546 5.133 1.00 0.00 77 PRO A C 1
ATOM 1185 O O . PRO A 1 77 ? 4.412 -1.659 5.032 1.00 0.00 77 PRO A O 1
ATOM 1196 N N . VAL A 1 78 ? 4.855 0.399 4.207 1.00 0.00 78 VAL A N 1
ATOM 1197 C CA . VAL A 1 78 ? 4.141 0.175 2.962 1.00 0.00 78 VAL A CA 1
ATOM 1198 C C . VAL A 1 78 ? 4.833 -0.939 2.175 1.00 0.00 78 VAL A C 1
ATOM 1199 O O . VAL A 1 78 ? 6.049 -1.104 2.264 1.00 0.00 78 VAL A O 1
ATOM 1212 N N . ILE A 1 79 ? 4.030 -1.676 1.422 1.00 0.00 79 ILE A N 1
ATOM 1213 C CA . ILE A 1 79 ? 4.550 -2.770 0.620 1.00 0.00 79 ILE A CA 1
ATOM 1214 C C . ILE A 1 79 ? 4.297 -2.477 -0.860 1.00 0.00 79 ILE A C 1
ATOM 1215 O O . ILE A 1 79 ? 5.224 -2.503 -1.669 1.00 0.00 79 ILE A O 1
ATOM 1231 N N . ILE A 1 80 ? 3.038 -2.204 -1.170 1.00 0.00 80 ILE A N 1
ATOM 1232 C CA . ILE A 1 80 ? 2.652 -1.906 -2.539 1.00 0.00 80 ILE A CA 1
ATOM 1233 C C . ILE A 1 80 ? 2.692 -3.192 -3.367 1.00 0.00 80 ILE A C 1
ATOM 1234 O O . ILE A 1 80 ? 3.342 -4.162 -2.982 1.00 0.00 80 ILE A O 1
ATOM 1250 N N . MET A 1 81 ? 1.989 -3.157 -4.489 1.00 0.00 81 MET A N 1
ATOM 1251 C CA . MET A 1 81 ? 1.936 -4.308 -5.375 1.00 0.00 81 MET A CA 1
ATOM 1252 C C . MET A 1 81 ? 2.759 -4.063 -6.641 1.00 0.00 81 MET A C 1
ATOM 1253 O O . MET A 1 81 ? 2.923 -2.922 -7.068 1.00 0.00 81 MET A O 1
ATOM 1267 N N . THR A 1 82 ? 3.254 -5.155 -7.207 1.00 0.00 82 THR A N 1
ATOM 1268 C CA . THR A 1 82 ? 4.056 -5.073 -8.416 1.00 0.00 82 THR A CA 1
ATOM 1269 C C . THR A 1 82 ? 3.775 -6.272 -9.324 1.00 0.00 82 THR A C 1
ATOM 1270 O O . THR A 1 82 ? 3.264 -7.294 -8.869 1.00 0.00 82 THR A O 1
ATOM 1281 N N . ALA A 1 83 ? 4.120 -6.106 -10.592 1.00 0.00 83 ALA A N 1
ATOM 1282 C CA . ALA A 1 83 ? 3.912 -7.162 -11.569 1.00 0.00 83 ALA A CA 1
ATOM 1283 C C . ALA A 1 83 ? 5.253 -7.821 -11.896 1.00 0.00 83 ALA A C 1
ATOM 1284 O O . ALA A 1 83 ? 5.525 -8.142 -13.051 1.00 0.00 83 ALA A O 1
ATOM 1291 N N . HIS A 1 84 ? 6.056 -8.002 -10.858 1.00 0.00 84 HIS A N 1
ATOM 1292 C CA . HIS A 1 84 ? 7.363 -8.616 -11.020 1.00 0.00 84 HIS A CA 1
ATOM 1293 C C . HIS A 1 84 ? 8.321 -7.619 -11.675 1.00 0.00 84 HIS A C 1
ATOM 1294 O O . HIS A 1 84 ? 9.369 -7.302 -11.116 1.00 0.00 84 HIS A O 1
ATOM 1308 N N . SER A 1 85 ? 7.927 -7.153 -12.851 1.00 0.00 85 SER A N 1
ATOM 1309 C CA . SER A 1 85 ? 8.737 -6.199 -13.588 1.00 0.00 85 SER A CA 1
ATOM 1310 C C . SER A 1 85 ? 8.515 -4.789 -13.037 1.00 0.00 85 SER A C 1
ATOM 1311 O O . SER A 1 85 ? 9.043 -3.817 -13.577 1.00 0.00 85 SER A O 1
ATOM 1319 N N . ASP A 1 86 ? 7.733 -4.721 -11.970 1.00 0.00 86 ASP A N 1
ATOM 1320 C CA . ASP A 1 86 ? 7.435 -3.446 -11.340 1.00 0.00 86 ASP A CA 1
ATOM 1321 C C . ASP A 1 86 ? 7.954 -3.459 -9.901 1.00 0.00 86 ASP A C 1
ATOM 1322 O O . ASP A 1 86 ? 7.514 -2.664 -9.071 1.00 0.00 86 ASP A O 1
ATOM 1331 N N . LEU A 1 87 ? 8.882 -4.370 -9.648 1.00 0.00 87 LEU A N 1
ATOM 1332 C CA . LEU A 1 87 ? 9.465 -4.497 -8.323 1.00 0.00 87 LEU A CA 1
ATOM 1333 C C . LEU A 1 87 ? 10.904 -3.977 -8.353 1.00 0.00 87 LEU A C 1
ATOM 1334 O O . LEU A 1 87 ? 11.433 -3.546 -7.329 1.00 0.00 87 LEU A O 1
ATOM 1350 N N . ASP A 1 88 ? 11.497 -4.036 -9.536 1.00 0.00 88 ASP A N 1
ATOM 1351 C CA . ASP A 1 88 ? 12.864 -3.577 -9.712 1.00 0.00 88 ASP A CA 1
ATOM 1352 C C . ASP A 1 88 ? 12.927 -2.069 -9.462 1.00 0.00 88 ASP A C 1
ATOM 1353 O O . ASP A 1 88 ? 14.011 -1.503 -9.331 1.00 0.00 88 ASP A O 1
ATOM 1362 N N . ALA A 1 89 ? 11.751 -1.461 -9.403 1.00 0.00 89 ALA A N 1
ATOM 1363 C CA . ALA A 1 89 ? 11.659 -0.030 -9.171 1.00 0.00 89 ALA A CA 1
ATOM 1364 C C . ALA A 1 89 ? 11.226 0.221 -7.725 1.00 0.00 89 ALA A C 1
ATOM 1365 O O . ALA A 1 89 ? 11.288 1.351 -7.242 1.00 0.00 89 ALA A O 1
ATOM 1372 N N . ALA A 1 90 ? 10.797 -0.850 -7.075 1.00 0.00 90 ALA A N 1
ATOM 1373 C CA . ALA A 1 90 ? 10.353 -0.761 -5.694 1.00 0.00 90 ALA A CA 1
ATOM 1374 C C . ALA A 1 90 ? 11.406 -1.393 -4.783 1.00 0.00 90 ALA A C 1
ATOM 1375 O O . ALA A 1 90 ? 11.521 -1.027 -3.614 1.00 0.00 90 ALA A O 1
ATOM 1382 N N . VAL A 1 91 ? 12.148 -2.332 -5.352 1.00 0.00 91 VAL A N 1
ATOM 1383 C CA . VAL A 1 91 ? 13.188 -3.019 -4.605 1.00 0.00 91 VAL A CA 1
ATOM 1384 C C . VAL A 1 91 ? 14.507 -2.258 -4.757 1.00 0.00 91 VAL A C 1
ATOM 1385 O O . VAL A 1 91 ? 15.336 -2.257 -3.849 1.00 0.00 91 VAL A O 1
ATOM 1398 N N . SER A 1 92 ? 14.660 -1.629 -5.914 1.00 0.00 92 SER A N 1
ATOM 1399 C CA . SER A 1 92 ? 15.864 -0.867 -6.197 1.00 0.00 92 SER A CA 1
ATOM 1400 C C . SER A 1 92 ? 15.497 0.571 -6.568 1.00 0.00 92 SER A C 1
ATOM 1401 O O . SER A 1 92 ? 15.701 0.994 -7.706 1.00 0.00 92 SER A O 1
ATOM 1409 N N . ALA A 1 93 ? 14.962 1.284 -5.588 1.00 0.00 93 ALA A N 1
ATOM 1410 C CA . ALA A 1 93 ? 14.565 2.666 -5.797 1.00 0.00 93 ALA A CA 1
ATOM 1411 C C . ALA A 1 93 ? 13.931 3.209 -4.515 1.00 0.00 93 ALA A C 1
ATOM 1412 O O . ALA A 1 93 ? 12.800 3.694 -4.535 1.00 0.00 93 ALA A O 1
ATOM 1419 N N . TYR A 1 94 ? 14.686 3.111 -3.431 1.00 0.00 94 TYR A N 1
ATOM 1420 C CA . TYR A 1 94 ? 14.212 3.587 -2.143 1.00 0.00 94 TYR A CA 1
ATOM 1421 C C . TYR A 1 94 ? 15.381 3.841 -1.188 1.00 0.00 94 TYR A C 1
ATOM 1422 O O . TYR A 1 94 ? 16.354 3.089 -1.179 1.00 0.00 94 TYR A O 1
ATOM 1440 N N . GLN A 1 95 ? 15.246 4.903 -0.408 1.00 0.00 95 GLN A N 1
ATOM 1441 C CA . GLN A 1 95 ? 16.278 5.266 0.548 1.00 0.00 95 GLN A CA 1
ATOM 1442 C C . GLN A 1 95 ? 16.424 4.175 1.610 1.00 0.00 95 GLN A C 1
ATOM 1443 O O . GLN A 1 95 ? 17.339 3.356 1.543 1.00 0.00 95 GLN A O 1
ATOM 1457 N N . GLN A 1 96 ? 15.508 4.200 2.567 1.00 0.00 96 GLN A N 1
ATOM 1458 C CA . GLN A 1 96 ? 15.523 3.223 3.643 1.00 0.00 96 GLN A CA 1
ATOM 1459 C C . GLN A 1 96 ? 14.743 1.972 3.235 1.00 0.00 96 GLN A C 1
ATOM 1460 O O . GLN A 1 96 ? 13.693 1.677 3.803 1.00 0.00 96 GLN A O 1
ATOM 1474 N N . GLY A 1 97 ? 15.288 1.268 2.253 1.00 0.00 97 GLY A N 1
ATOM 1475 C CA . GLY A 1 97 ? 14.656 0.055 1.762 1.00 0.00 97 GLY A CA 1
ATOM 1476 C C . GLY A 1 97 ? 14.255 -0.861 2.919 1.00 0.00 97 GLY A C 1
ATOM 1477 O O . GLY A 1 97 ? 15.088 -1.217 3.752 1.00 0.00 97 GLY A O 1
ATOM 1481 N N . ALA A 1 98 ? 12.979 -1.217 2.935 1.00 0.00 98 ALA A N 1
ATOM 1482 C CA . ALA A 1 98 ? 12.457 -2.085 3.977 1.00 0.00 98 ALA A CA 1
ATOM 1483 C C . ALA A 1 98 ? 11.038 -2.521 3.608 1.00 0.00 98 ALA A C 1
ATOM 1484 O O . ALA A 1 98 ? 10.182 -2.665 4.480 1.00 0.00 98 ALA A O 1
ATOM 1491 N N . PHE A 1 99 ? 10.831 -2.719 2.314 1.00 0.00 99 PHE A N 1
ATOM 1492 C CA . PHE A 1 99 ? 9.530 -3.136 1.819 1.00 0.00 99 PHE A CA 1
ATOM 1493 C C . PHE A 1 99 ? 9.571 -4.581 1.317 1.00 0.00 99 PHE A C 1
ATOM 1494 O O . PHE A 1 99 ? 10.561 -5.283 1.518 1.00 0.00 99 PHE A O 1
ATOM 1511 N N . ASP A 1 100 ? 8.484 -4.982 0.675 1.00 0.00 100 ASP A N 1
ATOM 1512 C CA . ASP A 1 100 ? 8.383 -6.330 0.143 1.00 0.00 100 ASP A CA 1
ATOM 1513 C C . ASP A 1 100 ? 7.366 -6.349 -0.999 1.00 0.00 100 ASP A C 1
ATOM 1514 O O . ASP A 1 100 ? 6.784 -7.390 -1.301 1.00 0.00 100 ASP A O 1
ATOM 1523 N N . TYR A 1 101 ? 7.183 -5.184 -1.605 1.00 0.00 101 TYR A N 1
ATOM 1524 C CA . TYR A 1 101 ? 6.246 -5.054 -2.708 1.00 0.00 101 TYR A CA 1
ATOM 1525 C C . TYR A 1 101 ? 5.892 -6.423 -3.292 1.00 0.00 101 TYR A C 1
ATOM 1526 O O . TYR A 1 101 ? 6.564 -6.906 -4.202 1.00 0.00 101 TYR A O 1
ATOM 1544 N N . LEU A 1 102 ? 4.838 -7.009 -2.744 1.00 0.00 102 LEU A N 1
ATOM 1545 C CA . LEU A 1 102 ? 4.386 -8.313 -3.199 1.00 0.00 102 LEU A CA 1
ATOM 1546 C C . LEU A 1 102 ? 4.481 -8.377 -4.725 1.00 0.00 102 LEU A C 1
ATOM 1547 O O . LEU A 1 102 ? 4.112 -7.427 -5.413 1.00 0.00 102 LEU A O 1
ATOM 1563 N N . PRO A 1 103 ? 4.990 -9.536 -5.221 1.00 0.00 103 PRO A N 1
ATOM 1564 C CA . PRO A 1 103 ? 5.138 -9.736 -6.652 1.00 0.00 103 PRO A CA 1
ATOM 1565 C C . PRO A 1 103 ? 3.784 -10.010 -7.310 1.00 0.00 103 PRO A C 1
ATOM 1566 O O . PRO A 1 103 ? 3.590 -11.055 -7.928 1.00 0.00 103 PRO A O 1
ATOM 1577 N N . LYS A 1 104 ? 2.882 -9.052 -7.155 1.00 0.00 104 LYS A N 1
ATOM 1578 C CA . LYS A 1 104 ? 1.552 -9.176 -7.726 1.00 0.00 104 LYS A CA 1
ATOM 1579 C C . LYS A 1 104 ? 1.663 -9.721 -9.151 1.00 0.00 104 LYS A C 1
ATOM 1580 O O . LYS A 1 104 ? 2.622 -9.423 -9.861 1.00 0.00 104 LYS A O 1
ATOM 1599 N N . PRO A 1 105 ? 0.641 -10.531 -9.538 1.00 0.00 105 PRO A N 1
ATOM 1600 C CA . PRO A 1 105 ? -0.457 -10.833 -8.636 1.00 0.00 105 PRO A CA 1
ATOM 1601 C C . PRO A 1 105 ? -0.025 -11.833 -7.561 1.00 0.00 105 PRO A C 1
ATOM 1602 O O . PRO A 1 105 ? 0.805 -12.704 -7.817 1.00 0.00 105 PRO A O 1
ATOM 1613 N N . PHE A 1 106 ? -0.606 -11.674 -6.382 1.00 0.00 106 PHE A N 1
ATOM 1614 C CA . PHE A 1 106 ? -0.292 -12.552 -5.268 1.00 0.00 106 PHE A CA 1
ATOM 1615 C C . PHE A 1 106 ? -1.547 -12.878 -4.455 1.00 0.00 106 PHE A C 1
ATOM 1616 O O . PHE A 1 106 ? -2.653 -12.501 -4.837 1.00 0.00 106 PHE A O 1
ATOM 1633 N N . ASP A 1 107 ? -1.332 -13.575 -3.349 1.00 0.00 107 ASP A N 1
ATOM 1634 C CA . ASP A 1 107 ? -2.432 -13.956 -2.479 1.00 0.00 107 ASP A CA 1
ATOM 1635 C C . ASP A 1 107 ? -2.761 -12.793 -1.541 1.00 0.00 107 ASP A C 1
ATOM 1636 O O . ASP A 1 107 ? -2.078 -12.587 -0.539 1.00 0.00 107 ASP A O 1
ATOM 1645 N N . ILE A 1 108 ? -3.806 -12.063 -1.900 1.00 0.00 108 ILE A N 1
ATOM 1646 C CA . ILE A 1 108 ? -4.234 -10.926 -1.102 1.00 0.00 108 ILE A CA 1
ATOM 1647 C C . ILE A 1 108 ? -4.125 -11.279 0.382 1.00 0.00 108 ILE A C 1
ATOM 1648 O O . ILE A 1 108 ? -3.585 -10.505 1.171 1.00 0.00 108 ILE A O 1
ATOM 1664 N N . ASP A 1 109 ? -4.648 -12.450 0.718 1.00 0.00 109 ASP A N 1
ATOM 1665 C CA . ASP A 1 109 ? -4.616 -12.916 2.094 1.00 0.00 109 ASP A CA 1
ATOM 1666 C C . ASP A 1 109 ? -3.183 -12.833 2.624 1.00 0.00 109 ASP A C 1
ATOM 1667 O O . ASP A 1 109 ? -2.961 -12.424 3.762 1.00 0.00 109 ASP A O 1
ATOM 1676 N N . GLU A 1 110 ? -2.248 -13.227 1.772 1.00 0.00 110 GLU A N 1
ATOM 1677 C CA . GLU A 1 110 ? -0.842 -13.202 2.140 1.00 0.00 110 GLU A CA 1
ATOM 1678 C C . GLU A 1 110 ? -0.380 -11.762 2.375 1.00 0.00 110 GLU A C 1
ATOM 1679 O O . GLU A 1 110 ? 0.499 -11.515 3.199 1.00 0.00 110 GLU A O 1
ATOM 1691 N N . ALA A 1 111 ? -0.994 -10.850 1.636 1.00 0.00 111 ALA A N 1
ATOM 1692 C CA . ALA A 1 111 ? -0.657 -9.441 1.754 1.00 0.00 111 ALA A CA 1
ATOM 1693 C C . ALA A 1 111 ? -1.327 -8.863 3.002 1.00 0.00 111 ALA A C 1
ATOM 1694 O O . ALA A 1 111 ? -0.748 -8.024 3.689 1.00 0.00 111 ALA A O 1
ATOM 1701 N N . VAL A 1 112 ? -2.538 -9.336 3.257 1.00 0.00 112 VAL A N 1
ATOM 1702 C CA . VAL A 1 112 ? -3.293 -8.877 4.410 1.00 0.00 112 VAL A CA 1
ATOM 1703 C C . VAL A 1 112 ? -2.643 -9.415 5.687 1.00 0.00 112 VAL A C 1
ATOM 1704 O O . VAL A 1 112 ? -2.463 -8.677 6.654 1.00 0.00 112 VAL A O 1
ATOM 1717 N N . ALA A 1 113 ? -2.309 -10.696 5.648 1.00 0.00 113 ALA A N 1
ATOM 1718 C CA . ALA A 1 113 ? -1.683 -11.341 6.790 1.00 0.00 113 ALA A CA 1
ATOM 1719 C C . ALA A 1 113 ? -0.364 -10.634 7.110 1.00 0.00 113 ALA A C 1
ATOM 1720 O O . ALA A 1 113 ? 0.047 -10.574 8.267 1.00 0.00 113 ALA A O 1
ATOM 1727 N N . LEU A 1 114 ? 0.262 -10.118 6.063 1.00 0.00 114 LEU A N 1
ATOM 1728 C CA . LEU A 1 114 ? 1.526 -9.418 6.218 1.00 0.00 114 LEU A CA 1
ATOM 1729 C C . LEU A 1 114 ? 1.309 -8.163 7.066 1.00 0.00 114 LEU A C 1
ATOM 1730 O O . LEU A 1 114 ? 1.939 -7.998 8.110 1.00 0.00 114 LEU A O 1
ATOM 1746 N N . VAL A 1 115 ? 0.414 -7.311 6.587 1.00 0.00 115 VAL A N 1
ATOM 1747 C CA . VAL A 1 115 ? 0.106 -6.076 7.288 1.00 0.00 115 VAL A CA 1
ATOM 1748 C C . VAL A 1 115 ? -0.123 -6.380 8.770 1.00 0.00 115 VAL A C 1
ATOM 1749 O O . VAL A 1 115 ? 0.465 -5.736 9.637 1.00 0.00 115 VAL A O 1
ATOM 1762 N N . GLU A 1 116 ? -0.978 -7.362 9.015 1.00 0.00 116 GLU A N 1
ATOM 1763 C CA . GLU A 1 116 ? -1.291 -7.760 10.377 1.00 0.00 116 GLU A CA 1
ATOM 1764 C C . GLU A 1 116 ? -0.006 -8.058 11.152 1.00 0.00 116 GLU A C 1
ATOM 1765 O O . GLU A 1 116 ? -0.008 -8.073 12.382 1.00 0.00 116 GLU A O 1
ATOM 1777 N N . ARG A 1 117 ? 1.060 -8.288 10.400 1.00 0.00 117 ARG A N 1
ATOM 1778 C CA . ARG A 1 117 ? 2.349 -8.585 11.001 1.00 0.00 117 ARG A CA 1
ATOM 1779 C C . ARG A 1 117 ? 3.269 -7.366 10.914 1.00 0.00 117 ARG A C 1
ATOM 1780 O O . ARG A 1 117 ? 4.275 -7.291 11.619 1.00 0.00 117 ARG A O 1
ATOM 1801 N N . ALA A 1 118 ? 2.893 -6.442 10.043 1.00 0.00 118 ALA A N 1
ATOM 1802 C CA . ALA A 1 118 ? 3.671 -5.229 9.854 1.00 0.00 118 ALA A CA 1
ATOM 1803 C C . ALA A 1 118 ? 3.114 -4.125 10.754 1.00 0.00 118 ALA A C 1
ATOM 1804 O O . ALA A 1 118 ? 3.865 -3.292 11.258 1.00 0.00 118 ALA A O 1
ATOM 1811 N N . ILE A 1 119 ? 1.800 -4.153 10.927 1.00 0.00 119 ILE A N 1
ATOM 1812 C CA . ILE A 1 119 ? 1.133 -3.165 11.757 1.00 0.00 119 ILE A CA 1
ATOM 1813 C C . ILE A 1 119 ? 1.492 -3.410 13.223 1.00 0.00 119 ILE A C 1
ATOM 1814 O O . ILE A 1 119 ? 1.323 -2.528 14.064 1.00 0.00 119 ILE A O 1
ATOM 1830 N N . SER A 1 120 ? 1.982 -4.613 13.486 1.00 0.00 120 SER A N 1
ATOM 1831 C CA . SER A 1 120 ? 2.366 -4.986 14.837 1.00 0.00 120 SER A CA 1
ATOM 1832 C C . SER A 1 120 ? 3.869 -4.776 15.030 1.00 0.00 120 SER A C 1
ATOM 1833 O O . SER A 1 120 ? 4.295 -4.186 16.022 1.00 0.00 120 SER A O 1
ATOM 1841 N N . HIS A 1 121 ? 4.632 -5.270 14.066 1.00 0.00 121 HIS A N 1
ATOM 1842 C CA . HIS A 1 121 ? 6.078 -5.144 14.117 1.00 0.00 121 HIS A CA 1
ATOM 1843 C C . HIS A 1 121 ? 6.466 -3.664 14.078 1.00 0.00 121 HIS A C 1
ATOM 1844 O O . HIS A 1 121 ? 7.605 -3.309 14.380 1.00 0.00 121 HIS A O 1
ATOM 1858 N N . TYR A 1 122 ? 5.498 -2.841 13.704 1.00 0.00 122 TYR A N 1
ATOM 1859 C CA . TYR A 1 122 ? 5.724 -1.408 13.621 1.00 0.00 122 TYR A CA 1
ATOM 1860 C C . TYR A 1 122 ? 6.187 -0.848 14.967 1.00 0.00 122 TYR A C 1
ATOM 1861 O O . TYR A 1 122 ? 6.900 0.154 15.014 1.00 0.00 122 TYR A O 1
ATOM 1879 N N . GLN A 1 123 ? 5.763 -1.518 16.028 1.00 0.00 123 GLN A N 1
ATOM 1880 C CA . GLN A 1 123 ? 6.126 -1.099 17.371 1.00 0.00 123 GLN A CA 1
ATOM 1881 C C . GLN A 1 123 ? 7.545 -1.564 17.707 1.00 0.00 123 GLN A C 1
ATOM 1882 O O . GLN A 1 123 ? 7.740 -2.359 18.626 1.00 0.00 123 GLN A O 1
ATOM 1896 N N . GLU A 1 124 ? 8.498 -1.048 16.945 1.00 0.00 124 GLU A N 1
ATOM 1897 C CA . GLU A 1 124 ? 9.893 -1.401 17.151 1.00 0.00 124 GLU A CA 1
ATOM 1898 C C . GLU A 1 124 ? 10.780 -0.162 17.006 1.00 0.00 124 GLU A C 1
ATOM 1899 O O . GLU A 1 124 ? 10.360 0.948 17.329 1.00 0.00 124 GLU A O 1
#

InterPro domains:
  IPR001789 Signal transduction response regulator, receiver domain [PF00072] (6-115)
  IPR001789 Signal transduction response regulator, receiver domain [PS50110] (5-119)
  IPR001789 Signal transduction response regulator, receiver domain [SM00448] (4-115)
  IPR002078 RNA polymerase sigma factor 54 interaction domain [PF00158] (140-307)
  IPR002078 RNA polymerase sigma factor 54 interaction domain [PS50045] (140-369)
  IPR002197 DNA binding HTH domain, Fis-type [PF02954] (427-466)
  IPR002197 DNA binding HTH domain, Fis-type [PR01590] (432-449)
  IPR002197 DNA binding HTH domain, Fis-type [PR01590] (449-469)
  IPR003593 AAA+ ATPase domain [SM00382] (160-303)
  IPR009057 Homedomain-like superfamily [SSF46689] (380-469)
  IPR010114 DNA-binding transcriptional regulator NtrC [TIGR01818] (6-466)
  IPR011006 CheY-like superfamily [SSF52172] (6-185)
  IPR025662 Sigma-54 interaction domain, ATP-binding site 1 [PS00675] (164-177)
  IPR025943 Sigma-54 interaction domain, ATP-binding site 2 [PS00676] (226-241)
  IPR025944 Sigma-54 interaction domain, conserved site [PS00688] (353-362)
  IPR027417 P-loop containing nucleoside triphosphate hydrolase [G3DSA:3.40.50.300] (131-310)
  IPR027417 P-loop containing nucleoside triphosphate hydrolase [SSF52540] (139-382)
  IPR058031 NorR-like, AAA+ ATPase lid domain [PF25601] (312-393)

CATH classification: 3.40.50.2300

Sequence (124 aa):
MQRGIVWVVDDDSSIRWVLERALAGAGLTCTTFENGNEVLAALASKTPDVLLSDIRMPGMDGLALLKQIKQRHPMLPVIIMTAHSDLDAAVSAYQQGAFDYLPKPFDIDEAVALVERAISHYQE

Radius of gyration: 12.94 Å; Cα contacts (8 Å, |Δi|>4): 216; chains: 1; bounding box: 30×30×33 Å

Nearest PDB structures (foldseek):
  1dc7-assembly1_A  TM=1.008E+00  e=8.606E-27  Salmonella enterica subsp. enterica serovar Typhimurium
  2msl-assembly1_A  TM=8.611E-01  e=2.040E-17  Salmonella enterica subsp. enterica serovar Typhimurium str. UK-1
  3eq2-assembly1_A  TM=8.082E-01  e=3.629E-07  Pseudomonas aeruginosa
  5ed4-assembly1_A  TM=8.078E-01  e=4.581E-06  Mycobacterium tuberculosis
  7pvk-assembly2_D  TM=7.826E-01  e=5.420E-05  Porphyromonas gingivalis W83

Foldseek 3Di:
DEQFEEEEAALDDPVLCVLCCLCVVVVHHYHYDVDVVCVLVVLVVHHTLAYAYEAPQPLVRRCVSCCSVCVSVVQRQYAYAACQVRCCCVQVPDDPDDYHRHNPPDDSNVVSVVRSVRSVVSVD

Solvent-accessible surface area: 7030 Å² total; per-residue (Å²): 241,130,166,2,42,1,33,0,3,2,88,77,73,56,34,99,139,46,1,74,172,18,2,72,64,55,46,10,51,17,43,44,17,77,63,10,104,89,3,49,73,30,4,51,100,173,66,16,45,0,0,4,6,1,11,70,33,92,22,174,35,0,12,44,41,16,135,38,12,54,112,80,6,80,171,24,26,2,4,2,1,0,40,117,89,17,36,111,17,2,98,84,64,56,156,143,59,82,34,86,3,17,65,31,112,43,86,18,87,103,2,2,57,23,2,69,154,3,30,72,94,151,144,195

Secondary structure (DSSP, 8-state):
------EEE-SSSSHHHHHHHHHTTTT---EE---TTHHHHHSSS---S-EEE-S-SSHHHH-STHHHHHHH-TTS----B--STTSTTTTSS-TT-----B-SS--HHHHHHHHHHHHHHT--

Organism: Salmonella typhimurium (strain LT2 / SGSC1412 / ATCC 700720) (NCBI:txid99287)